Protein AF-A0A7C3FSI7-F1 (afdb_monomer)

Secondary structure (DSSP, 8-state):
-B-TTT--B--TT-SB-TTT--B-SEEPTTT--EE-TT-SB-TTT--B---S----

pLDDT: mean 85.52, std 14.24, range [32.5, 96.94]

Solvent-accessible surface area (backbone atoms only — not comparable to full-atom values): 3765 Å² total; per-residue (Å²): 80,63,38,92,88,80,59,51,80,42,64,84,87,44,57,48,40,93,83,81,59,49,76,48,46,36,64,32,92,87,79,62,50,81,38,58,63,84,47,56,45,34,91,88,77,63,49,76,55,78,80,85,87,88,77,135

Nearest PDB structures (foldseek):
  9b12-assembly2_I  TM=9.219E-01  e=2.575E-01  Homo sapiens
  4owf-assembly1_G  TM=9.211E-01  e=3.538E-01  Homo sapiens
  7mns-assembly1_B  TM=9.384E-01  e=7.231E-01  Homo sapiens
  9dby-assembly1_M  TM=7.713E-01  e=6.169E-01  Homo sapiens
  8hl3-assembly1_L40E  TM=5.540E-01  e=2.029E-01  Sulfolobus acidocaldarius DSM 639

Foldseek 3Di:
DADPPPRDDDDQPDQADPPPRHGQWFQQPPPRDTHGPPDQADPPPRHGSPDPPDDD

Sequence (56 aa):
MKCPHCQTENSETRKFCRECGAKLINICPQCGTENPPEDKFCGECGQSLTELTATP

Radius of gyration: 11.66 Å; Cα contacts (8 Å, |Δi|>4): 80; chains: 1; bounding box: 23×27×26 Å

Mean predicted aligned error: 5.45 Å

Structure (mmCIF, N/CA/C/O backbone):
data_AF-A0A7C3FSI7-F1
#
_entry.id   AF-A0A7C3FSI7-F1
#
loop_
_atom_site.group_PDB
_atom_site.id
_atom_site.type_symbol
_atom_site.label_atom_id
_atom_site.label_alt_id
_atom_site.label_comp_id
_atom_site.label_asym_id
_atom_site.label_entity_id
_atom_site.label_seq_id
_atom_site.pdbx_PDB_ins_code
_atom_site.Cartn_x
_atom_site.Cartn_y
_atom_site.Cartn_z
_atom_site.occupancy
_atom_site.B_iso_or_equiv
_atom_site.auth_seq_id
_atom_site.auth_comp_id
_atom_si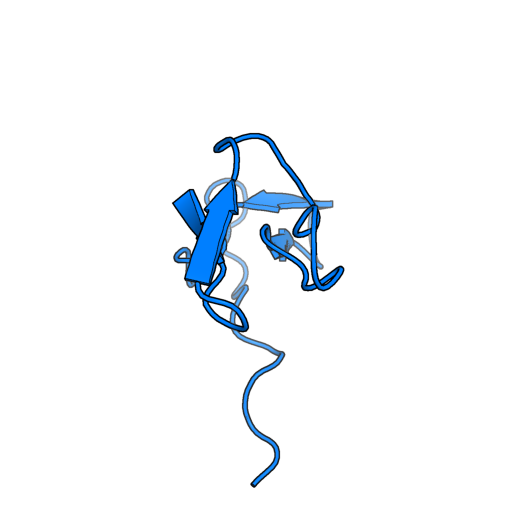te.auth_asym_id
_atom_site.auth_atom_id
_atom_site.pdbx_PDB_model_num
ATOM 1 N N . MET A 1 1 ? 9.735 0.821 -7.306 1.00 84.31 1 MET A N 1
ATOM 2 C CA . MET A 1 1 ? 9.912 0.177 -5.980 1.00 84.31 1 MET A CA 1
ATOM 3 C C . MET A 1 1 ? 10.274 -1.306 -6.105 1.00 84.31 1 MET A C 1
ATOM 5 O O . MET A 1 1 ? 9.779 -1.970 -7.008 1.00 84.31 1 MET A O 1
ATOM 9 N N . LYS A 1 2 ? 11.103 -1.864 -5.212 1.00 89.56 2 LYS A N 1
ATOM 10 C CA . LYS A 1 2 ? 11.374 -3.317 -5.178 1.00 89.56 2 LYS A CA 1
ATOM 11 C C . LYS A 1 2 ? 10.366 -4.033 -4.283 1.00 89.56 2 LYS A C 1
ATOM 13 O O . LYS A 1 2 ? 10.054 -3.551 -3.200 1.00 89.56 2 LYS A O 1
ATOM 18 N N . CYS A 1 3 ? 9.860 -5.181 -4.730 1.00 89.56 3 CYS A N 1
ATOM 19 C CA . CYS A 1 3 ? 8.973 -6.003 -3.914 1.00 89.56 3 CYS A CA 1
ATOM 20 C C . CYS A 1 3 ? 9.737 -6.536 -2.688 1.00 89.56 3 CYS A C 1
ATOM 22 O O . CYS A 1 3 ? 10.764 -7.185 -2.877 1.00 89.56 3 CYS A O 1
ATOM 24 N N . PRO A 1 4 ? 9.249 -6.342 -1.453 1.00 84.38 4 PRO A N 1
ATOM 25 C CA . PRO A 1 4 ? 9.943 -6.835 -0.262 1.00 84.38 4 PRO A CA 1
ATOM 26 C C . PRO A 1 4 ? 9.946 -8.368 -0.160 1.00 84.38 4 PRO A C 1
ATOM 28 O O . PRO A 1 4 ? 10.789 -8.928 0.526 1.00 84.38 4 PRO A O 1
ATOM 31 N N . HIS A 1 5 ? 9.032 -9.050 -0.862 1.00 89.25 5 HIS A N 1
ATOM 32 C CA . HIS A 1 5 ? 8.888 -10.506 -0.796 1.00 89.25 5 HIS A CA 1
ATOM 33 C C . HIS A 1 5 ? 9.734 -11.259 -1.836 1.00 89.25 5 HIS A C 1
ATOM 35 O O . HIS A 1 5 ? 10.297 -12.303 -1.535 1.00 89.25 5 HIS A O 1
ATOM 41 N N . CYS A 1 6 ? 9.801 -10.773 -3.080 1.00 93.75 6 CYS A N 1
ATOM 42 C CA . CYS A 1 6 ? 10.504 -11.460 -4.180 1.00 93.75 6 CYS A CA 1
ATOM 43 C C . CYS A 1 6 ? 11.563 -10.597 -4.881 1.00 93.75 6 CYS A C 1
ATOM 45 O O . CYS A 1 6 ? 12.172 -11.031 -5.852 1.00 93.75 6 CYS A O 1
ATOM 47 N N . GLN A 1 7 ? 11.772 -9.364 -4.414 1.00 93.31 7 GLN A N 1
ATOM 48 C CA . GLN A 1 7 ? 12.755 -8.400 -4.925 1.00 93.31 7 GLN A CA 1
ATOM 49 C C . GLN A 1 7 ? 12.567 -7.930 -6.374 1.00 93.31 7 GLN A C 1
ATOM 51 O O . GLN A 1 7 ? 13.333 -7.082 -6.836 1.00 93.31 7 GLN A O 1
ATOM 56 N N . THR A 1 8 ? 11.514 -8.367 -7.070 1.00 95.75 8 THR A N 1
ATOM 57 C CA . THR A 1 8 ? 11.146 -7.843 -8.390 1.00 95.75 8 THR A CA 1
ATOM 58 C C . THR A 1 8 ? 10.948 -6.327 -8.341 1.00 95.75 8 THR A C 1
ATOM 60 O O . THR A 1 8 ? 10.205 -5.802 -7.505 1.00 95.75 8 THR A O 1
ATOM 63 N N . GLU A 1 9 ? 11.557 -5.616 -9.284 1.00 95.06 9 GLU A N 1
ATOM 64 C CA . GLU A 1 9 ? 11.315 -4.192 -9.496 1.00 95.06 9 GLU A CA 1
ATOM 65 C C . GLU A 1 9 ? 9.916 -3.950 -10.063 1.00 95.06 9 GLU A C 1
ATOM 67 O O . GLU A 1 9 ? 9.566 -4.500 -11.097 1.00 95.06 9 GLU A O 1
ATOM 72 N N . ASN A 1 10 ? 9.106 -3.134 -9.401 1.00 91.56 10 ASN A N 1
ATOM 73 C CA . ASN A 1 10 ? 7.738 -2.782 -9.767 1.00 91.56 10 ASN A CA 1
ATOM 74 C C . ASN A 1 10 ? 7.600 -1.258 -9.921 1.00 91.56 10 ASN A C 1
ATOM 76 O O . ASN A 1 10 ? 8.329 -0.493 -9.288 1.00 91.56 10 ASN A O 1
ATOM 80 N N . SER A 1 11 ? 6.645 -0.821 -10.746 1.00 90.88 11 SER A N 1
ATOM 81 C CA . SER A 1 11 ? 6.281 0.599 -10.853 1.00 90.88 11 SER A CA 1
ATOM 82 C C . SER A 1 11 ? 5.714 1.110 -9.524 1.00 90.88 11 SER A C 1
ATOM 84 O O . SER A 1 11 ? 5.089 0.345 -8.793 1.00 90.88 11 SER A O 1
ATOM 86 N N . GLU A 1 12 ? 5.936 2.384 -9.210 1.00 82.69 12 GLU A N 1
ATOM 87 C CA . GLU A 1 12 ? 5.548 3.005 -7.932 1.00 82.69 12 GLU A CA 1
ATOM 88 C C . GLU A 1 12 ? 4.028 3.102 -7.743 1.00 82.69 12 GLU A C 1
ATOM 90 O O . GLU A 1 12 ? 3.547 3.123 -6.619 1.00 82.69 12 GLU A O 1
ATOM 95 N N . THR A 1 13 ? 3.254 3.076 -8.831 1.00 83.56 13 THR A N 1
ATOM 96 C CA . THR A 1 13 ? 1.781 3.111 -8.796 1.00 83.56 13 THR A CA 1
ATOM 97 C C . THR A 1 13 ? 1.138 1.723 -8.726 1.00 83.56 13 THR A C 1
ATOM 99 O O . THR A 1 13 ? -0.088 1.585 -8.734 1.00 83.56 13 THR A O 1
ATOM 102 N N . ARG A 1 14 ? 1.941 0.651 -8.710 1.00 89.00 14 ARG A N 1
ATOM 103 C CA . ARG A 1 14 ? 1.436 -0.721 -8.790 1.00 89.00 14 ARG A CA 1
ATOM 104 C C . ARG A 1 14 ? 0.982 -1.217 -7.414 1.00 89.00 14 ARG A C 1
ATOM 106 O O . ARG A 1 14 ? 1.768 -1.265 -6.480 1.00 89.00 14 ARG A O 1
ATOM 113 N N . LYS A 1 15 ? -0.264 -1.701 -7.332 1.00 89.00 15 LYS A N 1
ATOM 114 C CA . LYS A 1 15 ? -0.886 -2.160 -6.073 1.00 89.00 15 LYS A CA 1
ATOM 115 C C . LYS A 1 15 ? -0.427 -3.548 -5.604 1.00 89.00 15 LYS A C 1
ATOM 117 O O . LYS A 1 15 ? -0.373 -3.808 -4.405 1.00 89.00 15 LYS A O 1
ATOM 122 N N . PHE A 1 16 ? -0.086 -4.433 -6.544 1.00 91.31 16 PHE A N 1
ATOM 123 C CA . PHE A 1 16 ? 0.352 -5.812 -6.291 1.00 91.31 16 PHE A CA 1
ATOM 124 C C . PHE A 1 16 ? 1.561 -6.168 -7.153 1.00 91.31 16 PHE A C 1
ATOM 126 O O . PHE A 1 16 ? 1.628 -5.778 -8.320 1.00 91.31 16 PHE A O 1
ATOM 133 N N . CYS A 1 17 ? 2.503 -6.934 -6.609 1.00 93.56 17 CYS A N 1
ATOM 134 C CA . CYS A 1 17 ? 3.690 -7.375 -7.324 1.00 93.56 17 CYS A CA 1
ATOM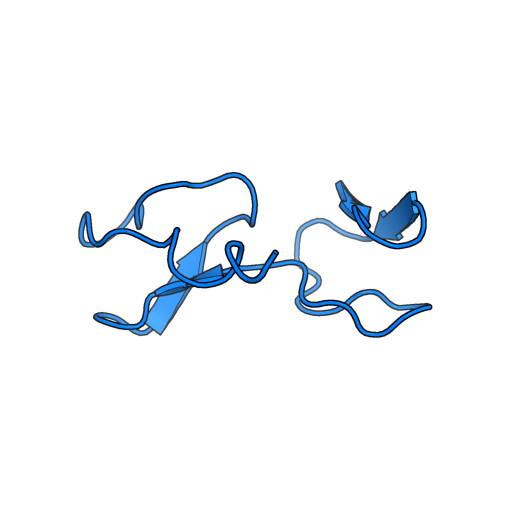 135 C C . CYS A 1 17 ? 3.311 -8.153 -8.585 1.00 93.56 17 CYS A C 1
ATOM 137 O O . CYS A 1 17 ? 2.503 -9.077 -8.519 1.00 93.56 17 CYS A O 1
ATOM 139 N N . ARG A 1 18 ? 3.923 -7.803 -9.723 1.00 95.31 18 ARG A N 1
ATOM 140 C CA . ARG A 1 18 ? 3.625 -8.473 -10.998 1.00 95.31 18 ARG A CA 1
ATOM 141 C C . ARG A 1 18 ? 4.036 -9.950 -11.042 1.00 95.31 18 ARG A C 1
ATOM 143 O O . ARG A 1 18 ? 3.484 -10.675 -11.852 1.00 95.31 18 ARG A O 1
ATOM 150 N N . GLU A 1 19 ? 4.987 -10.360 -10.201 1.00 96.94 19 GLU A N 1
ATOM 151 C CA . GLU A 1 19 ? 5.499 -11.736 -10.186 1.00 96.94 19 GLU A CA 1
ATOM 152 C C . GLU A 1 19 ? 4.835 -12.558 -9.080 1.00 96.94 19 GLU A C 1
ATOM 154 O O . GLU A 1 19 ? 4.234 -13.588 -9.355 1.00 96.94 19 GLU A O 1
ATOM 159 N N . CYS A 1 20 ? 4.909 -12.108 -7.821 1.00 95.75 20 CYS A N 1
ATOM 160 C CA . CYS A 1 20 ? 4.447 -12.913 -6.684 1.00 95.75 20 CYS A CA 1
ATOM 161 C C . CYS A 1 20 ? 3.059 -12.539 -6.143 1.00 95.75 20 CYS A C 1
ATOM 163 O O . CYS A 1 20 ? 2.585 -13.179 -5.210 1.00 95.75 20 CYS A O 1
ATOM 165 N N . GLY A 1 21 ? 2.425 -11.476 -6.648 1.00 90.94 21 GLY A N 1
ATOM 166 C CA . GLY A 1 21 ? 1.114 -11.020 -6.169 1.00 90.94 21 GLY A CA 1
ATOM 167 C C . GLY A 1 21 ? 1.103 -10.342 -4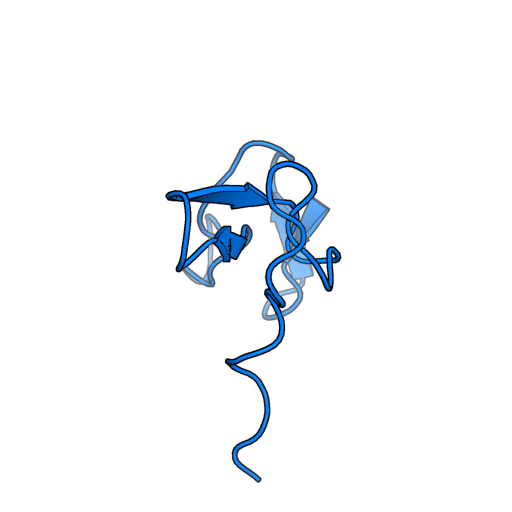.792 1.00 90.94 21 GLY A C 1
ATOM 168 O O . GLY A 1 21 ? 0.041 -9.917 -4.345 1.00 90.94 21 GLY A O 1
ATOM 169 N N . ALA A 1 22 ? 2.251 -10.184 -4.118 1.00 89.38 22 ALA A N 1
ATOM 170 C CA . ALA A 1 22 ? 2.318 -9.497 -2.825 1.00 89.38 22 ALA A CA 1
ATOM 171 C C . ALA A 1 22 ? 1.818 -8.047 -2.925 1.00 89.38 22 ALA A C 1
ATOM 173 O O . ALA A 1 22 ? 2.127 -7.342 -3.889 1.00 89.38 22 ALA A O 1
ATOM 174 N N . LYS A 1 23 ? 1.071 -7.588 -1.918 1.00 87.75 23 LYS A N 1
ATOM 175 C CA . LYS A 1 23 ? 0.561 -6.215 -1.849 1.00 87.75 23 LYS A CA 1
ATOM 176 C C . LYS A 1 23 ? 1.728 -5.228 -1.705 1.00 87.75 23 LYS A C 1
ATOM 178 O O . LYS A 1 23 ? 2.624 -5.434 -0.892 1.00 87.75 23 LYS A O 1
ATOM 183 N N . LEU A 1 24 ? 1.730 -4.190 -2.538 1.00 88.56 24 LEU A N 1
ATOM 184 C CA . LEU A 1 24 ? 2.795 -3.185 -2.627 1.00 88.56 24 LEU A CA 1
ATOM 185 C C . LEU A 1 24 ? 2.364 -1.802 -2.129 1.00 88.56 24 LEU A C 1
ATOM 187 O O . LEU A 1 24 ? 3.200 -0.918 -2.069 1.00 88.56 24 LEU A O 1
ATOM 191 N N . ILE A 1 25 ? 1.095 -1.615 -1.770 1.00 88.75 25 ILE A N 1
ATOM 192 C CA . ILE A 1 25 ? 0.559 -0.372 -1.200 1.00 88.75 25 ILE A CA 1
ATOM 193 C C . ILE A 1 25 ? -0.244 -0.692 0.057 1.00 88.75 25 ILE A C 1
ATOM 195 O O . ILE A 1 25 ? -0.850 -1.757 0.134 1.00 88.75 25 ILE A O 1
ATOM 199 N N . ASN A 1 26 ? -0.333 0.226 1.006 1.00 87.75 26 ASN A N 1
ATOM 200 C CA . ASN A 1 26 ? -1.251 0.131 2.134 1.00 87.75 26 ASN A CA 1
ATOM 201 C C . ASN A 1 26 ? -2.525 0.914 1.817 1.00 87.75 26 ASN A C 1
ATOM 203 O O . ASN A 1 26 ? -2.468 2.054 1.378 1.00 87.75 26 ASN A O 1
ATOM 207 N N . ILE A 1 27 ? -3.691 0.309 2.035 1.00 88.25 27 ILE A N 1
ATOM 208 C CA . ILE A 1 27 ? -4.958 1.045 1.958 1.00 88.25 27 ILE A CA 1
ATOM 209 C C . ILE A 1 27 ? -5.358 1.352 3.386 1.00 88.25 27 ILE A C 1
ATOM 211 O O . ILE A 1 27 ? -5.441 0.431 4.200 1.00 88.25 27 ILE A O 1
ATOM 215 N N . CYS A 1 28 ? -5.577 2.629 3.684 1.00 92.00 28 CYS A N 1
ATOM 216 C CA . CYS A 1 28 ? -5.979 3.043 5.013 1.00 92.00 28 CYS A CA 1
ATOM 217 C C . CYS A 1 28 ? -7.331 2.404 5.366 1.00 92.00 28 CYS A C 1
ATOM 219 O O . CYS A 1 28 ? -8.306 2.633 4.646 1.00 92.00 28 CYS A O 1
ATOM 221 N N . PRO A 1 29 ? -7.431 1.653 6.476 1.00 88.75 29 PRO A N 1
ATOM 222 C CA . PRO A 1 29 ? -8.686 1.017 6.870 1.00 88.75 29 PRO A CA 1
ATOM 223 C C . PRO A 1 29 ? -9.749 2.030 7.320 1.00 88.75 29 PRO A C 1
ATOM 225 O O . PRO A 1 29 ? -10.927 1.697 7.361 1.00 88.75 29 PRO A O 1
ATOM 228 N N . GLN A 1 30 ? -9.346 3.262 7.649 1.00 93.69 30 GLN A N 1
ATOM 229 C CA . GLN A 1 30 ? -10.252 4.310 8.115 1.00 93.69 30 GLN A CA 1
ATOM 230 C C . GLN A 1 30 ? -10.831 5.152 6.972 1.00 93.69 30 GLN A C 1
ATOM 232 O O . GLN A 1 30 ? -12.028 5.416 6.967 1.00 93.69 30 GLN A O 1
ATOM 237 N N . CYS A 1 31 ? -10.001 5.602 6.025 1.00 95.50 31 CYS A N 1
ATOM 238 C CA . CYS A 1 31 ? -10.432 6.525 4.965 1.00 95.50 31 CYS A CA 1
ATOM 239 C C . CYS A 1 31 ? -10.330 5.956 3.543 1.00 95.50 31 CYS A C 1
ATOM 241 O O . CYS A 1 31 ? -10.798 6.594 2.606 1.00 95.50 31 CYS A O 1
ATOM 243 N N . GLY A 1 32 ? -9.722 4.782 3.354 1.00 91.06 32 GLY A N 1
ATOM 244 C CA . GLY A 1 32 ? -9.546 4.170 2.034 1.00 91.06 32 GLY A CA 1
ATOM 245 C C . GLY A 1 32 ? -8.415 4.764 1.188 1.00 91.06 32 GLY A C 1
ATOM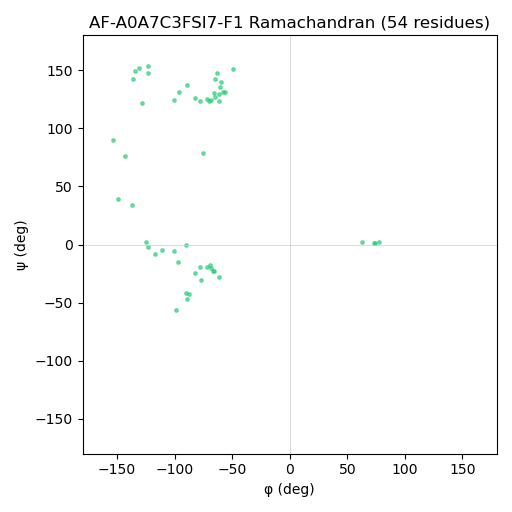 246 O O . GLY A 1 32 ? -8.205 4.301 0.069 1.00 91.06 32 GLY A O 1
ATOM 247 N N . THR A 1 33 ? -7.663 5.742 1.701 1.00 93.69 33 THR A N 1
ATOM 248 C CA . THR A 1 33 ? -6.515 6.328 0.994 1.00 93.69 33 THR A CA 1
ATOM 249 C C . THR A 1 33 ? -5.446 5.278 0.703 1.00 93.69 33 THR A C 1
ATOM 251 O O . THR A 1 33 ? -5.070 4.487 1.574 1.00 93.69 33 THR A O 1
ATOM 254 N N . GLU A 1 34 ? -4.918 5.306 -0.518 1.00 90.69 34 GLU A N 1
ATOM 255 C CA . GLU A 1 34 ? -3.748 4.531 -0.918 1.00 90.69 34 GLU A CA 1
ATOM 256 C C . GLU A 1 34 ? -2.483 5.214 -0.399 1.00 90.69 34 GLU A C 1
ATOM 258 O O . GLU A 1 34 ? -2.234 6.380 -0.684 1.00 90.69 34 GLU A O 1
ATOM 263 N N . ASN A 1 35 ? -1.688 4.483 0.368 1.00 89.56 35 ASN A N 1
ATOM 264 C CA . ASN A 1 35 ? -0.439 4.945 0.947 1.00 89.56 35 ASN A CA 1
ATOM 265 C C . ASN A 1 35 ? 0.696 4.003 0.506 1.00 89.56 35 ASN A C 1
ATOM 267 O O . ASN A 1 35 ? 0.465 2.799 0.330 1.00 89.56 35 ASN A O 1
ATOM 271 N N . PRO A 1 36 ? 1.923 4.512 0.335 1.00 84.19 36 PRO A N 1
ATOM 272 C CA . PRO A 1 36 ? 3.117 3.694 0.185 1.00 84.19 36 PRO A CA 1
ATOM 273 C C . PRO A 1 36 ? 3.231 2.609 1.272 1.00 84.19 36 PRO A C 1
ATOM 275 O O . PRO A 1 36 ? 2.755 2.780 2.395 1.00 84.19 36 PRO A O 1
ATOM 278 N N . PRO A 1 37 ? 3.874 1.471 0.978 1.00 78.44 37 PRO A N 1
ATOM 279 C CA . PRO A 1 37 ? 4.027 0.385 1.945 1.00 78.44 37 PRO A CA 1
ATOM 280 C C . PRO A 1 37 ? 5.018 0.729 3.069 1.00 78.44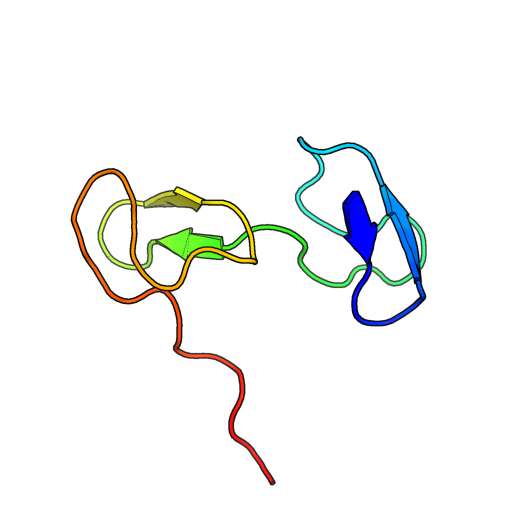 37 PRO A C 1
ATOM 282 O O . PRO A 1 37 ? 5.017 0.077 4.109 1.00 78.44 37 PRO A O 1
ATOM 285 N N . GLU A 1 38 ? 5.876 1.726 2.846 1.00 79.75 38 GLU A N 1
ATOM 286 C CA . GLU A 1 38 ? 6.831 2.265 3.818 1.00 79.75 38 GLU A CA 1
ATOM 287 C C . GLU A 1 38 ? 6.183 3.206 4.845 1.00 79.75 38 GLU A C 1
ATOM 289 O O . GLU A 1 38 ? 6.728 3.389 5.939 1.00 79.75 38 GLU A O 1
ATOM 294 N N . ASP A 1 39 ? 4.995 3.735 4.538 1.00 88.00 39 ASP A N 1
ATOM 295 C CA . ASP A 1 39 ? 4.265 4.623 5.432 1.00 88.00 39 ASP A CA 1
ATOM 296 C C . ASP A 1 39 ? 3.701 3.847 6.623 1.00 88.00 39 ASP A C 1
ATOM 298 O O . ASP A 1 39 ? 2.945 2.880 6.490 1.00 88.00 39 ASP A O 1
ATOM 302 N N . LYS A 1 40 ? 4.050 4.313 7.825 1.00 88.94 40 LYS A N 1
A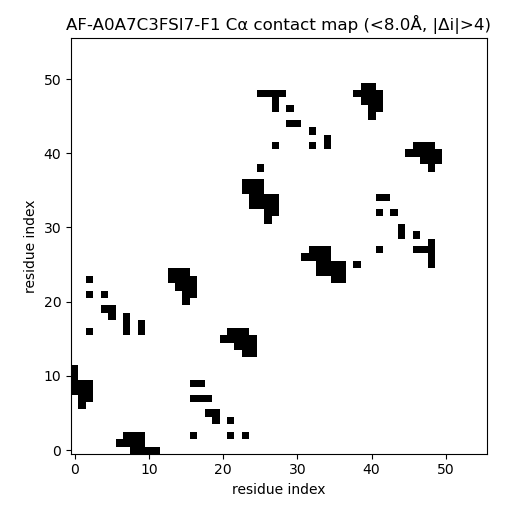TOM 303 C CA . LYS A 1 40 ? 3.516 3.786 9.092 1.00 88.94 40 LYS A CA 1
ATOM 304 C C . LYS A 1 40 ? 2.147 4.374 9.437 1.00 88.94 40 LYS A C 1
ATOM 306 O O . LYS A 1 40 ? 1.382 3.745 10.163 1.00 88.94 40 LYS A O 1
ATOM 311 N N . PHE A 1 41 ? 1.837 5.559 8.917 1.00 92.94 41 PHE A N 1
ATOM 312 C CA . PHE A 1 41 ? 0.605 6.300 9.176 1.00 92.94 41 PHE A CA 1
ATOM 313 C C . PHE A 1 41 ? 0.029 6.827 7.867 1.00 92.94 41 PHE A C 1
ATOM 315 O O . PHE A 1 41 ? 0.772 7.129 6.940 1.00 92.94 41 PHE A O 1
ATOM 322 N N . CYS A 1 42 ? -1.291 6.955 7.802 1.00 94.62 42 CYS A N 1
ATOM 323 C CA . CYS A 1 42 ? -1.977 7.498 6.643 1.00 94.62 42 CYS A CA 1
ATOM 324 C C . CYS A 1 42 ? -1.668 8.989 6.489 1.00 94.62 42 CYS A C 1
ATOM 326 O O . CYS A 1 42 ? -1.976 9.763 7.397 1.00 94.62 42 CYS A O 1
ATOM 328 N N . GLY A 1 43 ? -1.161 9.399 5.323 1.00 92.88 43 GLY A N 1
ATOM 329 C CA . GLY A 1 43 ? -0.860 10.806 5.027 1.00 92.88 43 GLY A CA 1
ATOM 330 C C . GLY A 1 43 ? -2.088 11.724 5.066 1.00 92.88 43 GLY A C 1
ATOM 331 O O . GLY A 1 43 ? -1.967 12.892 5.412 1.00 92.88 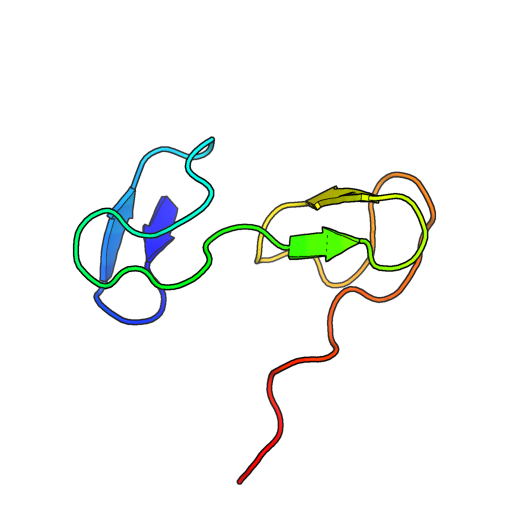43 GLY A O 1
ATOM 332 N N . GLU A 1 44 ? -3.275 11.178 4.788 1.00 96.06 44 GLU A N 1
ATOM 333 C CA . GLU A 1 44 ? -4.525 11.953 4.757 1.00 96.06 44 GLU A CA 1
ATOM 334 C C . GLU A 1 44 ? -5.222 12.074 6.121 1.00 96.06 44 GLU A C 1
ATOM 336 O O . GLU A 1 44 ? -5.727 13.136 6.470 1.00 96.06 44 GLU A O 1
ATOM 341 N N . CYS A 1 45 ? -5.292 10.989 6.902 1.00 96.31 45 CYS A N 1
ATOM 342 C CA . CYS A 1 45 ? -6.111 10.952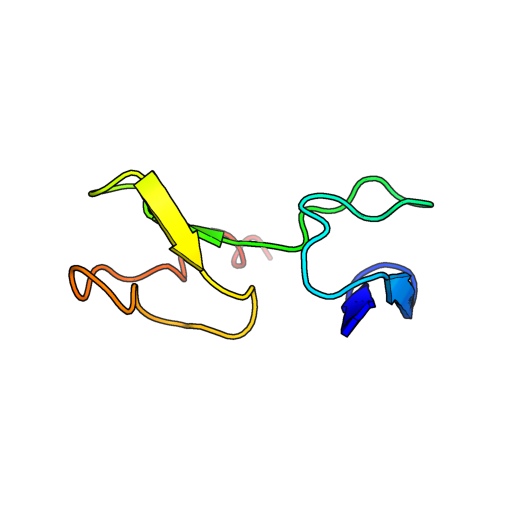 8.121 1.00 96.31 45 CYS A CA 1
ATOM 343 C C . CYS A 1 45 ? -5.343 10.599 9.403 1.00 96.31 45 CYS A C 1
ATOM 345 O O . CYS A 1 45 ? -5.953 10.515 10.467 1.00 96.31 45 CYS A O 1
ATOM 347 N N . GLY A 1 46 ? -4.038 10.322 9.315 1.00 93.75 46 GLY A N 1
ATOM 348 C CA . GLY A 1 46 ? -3.175 10.005 10.457 1.00 93.75 46 GLY A CA 1
ATOM 349 C C . GLY A 1 46 ? -3.358 8.615 11.083 1.00 93.75 46 GLY A C 1
ATOM 350 O O . GLY A 1 46 ? -2.666 8.298 12.046 1.00 93.75 46 GLY A O 1
ATOM 351 N N . GLN A 1 47 ? -4.255 7.769 10.562 1.00 94.12 47 GLN A N 1
ATOM 352 C CA . GLN A 1 47 ? -4.481 6.414 11.088 1.00 94.12 47 GLN A CA 1
ATOM 353 C C . GLN A 1 47 ? -3.239 5.529 10.899 1.00 94.12 47 GLN A C 1
ATOM 355 O O . GLN A 1 47 ? -2.596 5.596 9.852 1.00 94.12 47 GLN A O 1
ATOM 360 N N . SER A 1 48 ? -2.930 4.663 11.868 1.00 92.56 48 SER A N 1
ATOM 361 C CA . SER A 1 48 ? -1.844 3.678 11.738 1.00 92.56 48 SER A CA 1
ATOM 362 C C . SER A 1 48 ? -2.123 2.710 10.583 1.00 92.56 48 SER A C 1
ATOM 364 O O . SER A 1 48 ? -3.204 2.130 10.490 1.00 92.56 48 SER A O 1
ATOM 366 N N . LEU A 1 49 ? -1.141 2.535 9.699 1.00 87.06 49 LEU A N 1
ATOM 367 C CA . LEU A 1 49 ? -1.166 1.569 8.593 1.00 87.06 49 LEU A CA 1
ATOM 368 C C . LEU A 1 49 ? -0.438 0.268 8.952 1.00 87.06 49 LEU A C 1
ATOM 370 O O . LEU A 1 49 ? -0.595 -0.751 8.280 1.00 87.06 49 LEU A O 1
ATOM 374 N N . THR A 1 50 ? 0.351 0.295 10.026 1.00 73.38 50 THR A N 1
ATOM 375 C CA . THR A 1 50 ? 1.023 -0.867 10.606 1.00 73.38 50 THR A CA 1
ATOM 376 C C . THR A 1 50 ? 0.033 -1.735 11.380 1.00 73.38 50 THR A C 1
ATOM 378 O O . THR A 1 50 ? -0.012 -1.681 12.602 1.00 73.38 50 THR A O 1
ATOM 381 N N . GLU A 1 51 ? -0.753 -2.554 10.679 1.00 61.81 51 GLU A N 1
ATOM 382 C CA . GLU A 1 51 ? -1.510 -3.646 11.313 1.00 61.81 51 GLU A CA 1
ATOM 383 C C . GLU A 1 51 ? -1.482 -4.966 10.526 1.00 61.81 51 GLU A C 1
ATOM 385 O O . GLU A 1 51 ? -2.444 -5.704 10.579 1.00 61.81 51 GLU A O 1
ATOM 390 N N . LEU A 1 52 ? -0.409 -5.348 9.815 1.00 54.19 52 LEU A N 1
ATOM 391 C CA . LEU A 1 52 ? -0.331 -6.727 9.274 1.00 54.19 52 LEU A CA 1
ATOM 392 C C . LEU A 1 52 ? 1.092 -7.316 9.151 1.00 54.19 52 LEU A C 1
ATOM 394 O O . LEU A 1 52 ? 1.371 -8.046 8.207 1.00 54.19 52 LEU A O 1
ATOM 398 N N . THR A 1 53 ? 2.001 -7.078 10.103 1.00 45.88 53 THR A N 1
ATOM 399 C CA . THR A 1 53 ? 3.187 -7.953 10.257 1.00 45.88 53 THR A CA 1
A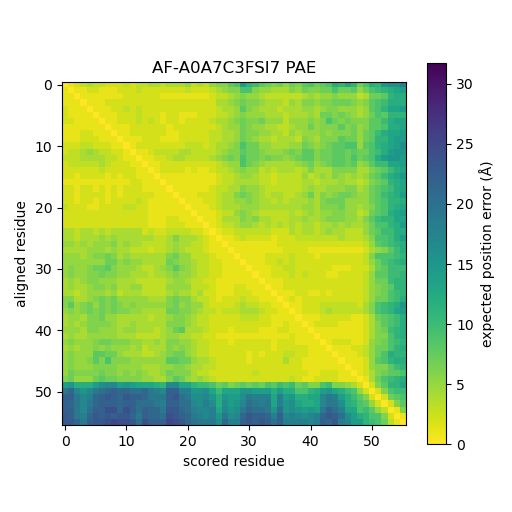TOM 400 C C . THR A 1 53 ? 3.554 -8.150 11.725 1.00 45.88 53 THR A C 1
ATOM 402 O O . THR A 1 53 ? 4.515 -7.570 12.225 1.00 45.88 53 THR A O 1
ATOM 405 N N . ALA A 1 54 ? 2.787 -8.985 12.415 1.00 42.53 54 ALA A N 1
ATOM 406 C CA . ALA A 1 54 ? 3.299 -9.767 13.531 1.00 42.53 54 ALA A CA 1
ATOM 407 C C . ALA A 1 54 ? 2.438 -11.025 13.666 1.00 42.53 54 ALA A C 1
ATOM 409 O O . ALA A 1 54 ? 1.430 -11.051 14.366 1.00 42.53 54 ALA A O 1
ATOM 410 N N . THR A 1 55 ? 2.827 -12.085 12.974 1.00 32.50 55 THR A N 1
ATOM 411 C CA . THR A 1 55 ? 2.555 -13.430 13.477 1.00 32.50 55 THR A CA 1
ATOM 412 C C . THR A 1 55 ? 3.903 -14.151 13.446 1.00 32.50 55 THR A C 1
ATOM 414 O O . THR A 1 55 ? 4.550 -14.093 12.398 1.00 32.50 55 THR A O 1
ATOM 417 N N . PRO A 1 56 ? 4.389 -14.651 14.598 1.00 48.53 56 PRO A N 1
ATOM 418 C CA . PRO A 1 56 ? 5.720 -15.245 14.734 1.00 48.53 56 PRO A CA 1
ATOM 419 C C . PRO A 1 56 ? 5.913 -16.489 13.865 1.00 48.53 56 PRO A C 1
ATOM 421 O O . PRO A 1 56 ? 4.904 -17.171 13.572 1.00 48.53 56 PRO A O 1
#